Protein AF-A0A072PMB2-F1 (afdb_monomer_lite)

Structure (mmCIF, N/CA/C/O backbone):
data_AF-A0A072PMB2-F1
#
_entry.id   AF-A0A072PMB2-F1
#
loop_
_atom_site.group_PDB
_atom_site.id
_atom_site.type_symbol
_atom_site.label_atom_id
_atom_site.label_alt_id
_atom_site.label_comp_id
_atom_site.label_asym_id
_atom_site.label_entity_id
_atom_site.label_seq_id
_atom_site.pdbx_PDB_ins_code
_atom_site.Cartn_x
_atom_site.Cartn_y
_atom_site.Cartn_z
_atom_site.occupancy
_atom_site.B_iso_or_equiv
_atom_site.auth_seq_id
_atom_site.auth_comp_id
_atom_site.auth_asym_id
_atom_site.auth_atom_id
_atom_site.pdbx_PDB_model_num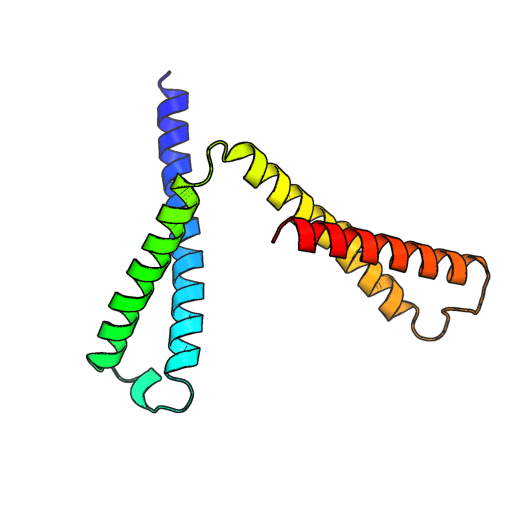
ATOM 1 N N . MET A 1 1 ? 8.882 26.994 -19.076 1.00 73.31 1 MET A N 1
ATOM 2 C CA . MET A 1 1 ? 8.880 25.584 -19.551 1.00 73.31 1 MET A CA 1
ATOM 3 C C . MET A 1 1 ? 10.019 24.742 -18.980 1.00 73.31 1 MET A C 1
ATOM 5 O O . MET A 1 1 ? 9.741 23.626 -18.562 1.00 73.31 1 MET A O 1
ATOM 9 N N . VAL A 1 2 ? 11.259 25.247 -18.924 1.00 86.44 2 VAL A N 1
ATOM 10 C CA . VAL A 1 2 ? 12.425 24.496 -18.406 1.00 86.44 2 VAL A CA 1
ATOM 11 C C . VAL A 1 2 ? 12.208 23.976 -16.980 1.00 86.44 2 VAL A C 1
ATOM 13 O O . VAL A 1 2 ? 12.345 22.781 -16.752 1.00 86.44 2 VAL A O 1
ATOM 16 N N . VAL A 1 3 ? 11.741 24.826 -16.057 1.00 88.94 3 VAL A N 1
ATOM 17 C CA . VAL A 1 3 ? 11.486 24.440 -14.653 1.00 88.94 3 VAL A CA 1
ATOM 18 C C . VAL A 1 3 ? 10.519 23.254 -14.533 1.00 88.94 3 VAL A C 1
ATOM 20 O O . VAL A 1 3 ? 10.779 22.335 -13.769 1.00 88.94 3 VAL A O 1
ATOM 23 N N . ARG A 1 4 ? 9.445 23.208 -15.337 1.00 87.88 4 ARG A N 1
ATOM 24 C CA . ARG A 1 4 ? 8.458 22.112 -15.294 1.00 87.88 4 ARG A CA 1
ATOM 25 C C . ARG A 1 4 ? 9.032 20.783 -15.792 1.00 87.88 4 ARG A C 1
ATOM 27 O O . ARG A 1 4 ? 8.695 19.741 -15.249 1.00 87.88 4 ARG A O 1
ATOM 34 N N . ARG A 1 5 ? 9.903 20.814 -16.806 1.00 87.12 5 ARG A N 1
ATOM 35 C CA . ARG A 1 5 ? 10.567 19.607 -17.333 1.00 87.12 5 ARG A CA 1
ATOM 36 C C . ARG A 1 5 ? 11.598 19.062 -16.351 1.00 87.12 5 ARG A C 1
ATOM 38 O O . ARG A 1 5 ? 11.642 17.859 -16.130 1.00 87.12 5 ARG A O 1
ATOM 45 N N . VAL A 1 6 ? 12.372 19.953 -15.733 1.00 90.50 6 VAL A N 1
ATOM 46 C CA . VAL A 1 6 ? 13.347 19.585 -14.698 1.00 90.50 6 VAL A CA 1
ATOM 47 C C . VAL A 1 6 ? 12.635 19.032 -13.461 1.00 90.50 6 VAL A C 1
ATOM 49 O O . VAL A 1 6 ? 13.010 17.973 -12.967 1.00 90.50 6 VAL A O 1
ATOM 52 N N . ALA A 1 7 ? 11.557 19.684 -13.016 1.00 89.38 7 ALA A N 1
ATOM 53 C CA . ALA A 1 7 ? 10.735 19.204 -11.907 1.00 89.38 7 ALA A CA 1
ATOM 54 C C . ALA A 1 7 ? 10.110 17.830 -12.199 1.00 89.38 7 ALA A C 1
ATOM 56 O O . ALA A 1 7 ? 10.125 16.962 -11.333 1.00 89.38 7 ALA A O 1
ATOM 57 N N . PHE A 1 8 ? 9.613 17.604 -13.421 1.00 87.88 8 PHE A N 1
ATOM 58 C CA . PHE A 1 8 ? 9.069 16.303 -13.818 1.00 87.88 8 PHE A CA 1
ATOM 59 C C . PHE A 1 8 ? 10.142 15.207 -13.839 1.00 87.88 8 PHE A C 1
ATOM 61 O O . PHE A 1 8 ? 9.895 14.116 -13.339 1.00 87.88 8 PHE A O 1
ATOM 68 N N . GLY A 1 9 ? 11.346 15.502 -14.341 1.00 88.69 9 GLY A N 1
ATOM 69 C CA . GLY A 1 9 ? 12.464 14.555 -14.316 1.00 88.69 9 GLY A CA 1
ATOM 70 C C . GLY A 1 9 ? 12.851 14.151 -12.891 1.00 88.69 9 GLY A C 1
ATOM 71 O O . GLY A 1 9 ? 12.961 12.962 -12.592 1.00 88.69 9 GLY A O 1
ATOM 72 N N . LEU A 1 10 ? 12.960 15.124 -11.981 1.00 90.94 10 LEU A N 1
ATOM 73 C CA . LEU A 1 10 ? 13.252 14.851 -10.573 1.00 90.94 10 LEU A CA 1
ATOM 74 C C . LEU A 1 10 ? 12.135 14.038 -9.901 1.00 90.94 10 LEU A C 1
ATOM 76 O O . LEU A 1 10 ? 12.422 13.074 -9.196 1.00 90.94 10 LEU A O 1
ATOM 80 N N . ALA A 1 11 ? 10.872 14.391 -10.156 1.00 88.56 11 ALA A N 1
ATOM 81 C CA . ALA A 1 11 ? 9.721 13.667 -9.623 1.00 88.56 11 ALA A CA 1
ATOM 82 C C . ALA A 1 11 ? 9.655 12.225 -10.148 1.00 88.56 11 ALA A C 1
ATOM 84 O O . ALA A 1 11 ? 9.426 11.300 -9.378 1.00 88.56 11 ALA A O 1
ATOM 85 N N . SER A 1 12 ? 9.911 11.998 -11.439 1.00 88.00 12 SER A N 1
ATOM 86 C CA . SER A 1 12 ? 9.938 10.640 -11.993 1.00 88.00 12 SER A CA 1
ATOM 87 C C . SER A 1 12 ? 11.026 9.771 -11.358 1.00 88.00 12 SER A C 1
ATOM 89 O O . SER A 1 12 ? 10.787 8.595 -11.098 1.00 88.00 12 SER A O 1
ATOM 91 N N . ALA A 1 13 ? 12.186 10.349 -11.028 1.00 92.31 13 ALA A N 1
ATOM 92 C CA . ALA A 1 13 ? 13.266 9.614 -10.379 1.00 92.31 13 ALA A CA 1
ATOM 93 C C . ALA A 1 13 ? 12.863 9.137 -8.975 1.00 92.31 13 ALA A C 1
ATOM 95 O O . ALA A 1 13 ? 13.064 7.970 -8.638 1.00 92.31 13 ALA A O 1
ATOM 96 N N . THR A 1 14 ? 12.251 10.007 -8.166 1.00 92.19 14 THR A N 1
ATOM 97 C CA . THR A 1 14 ? 11.803 9.630 -6.817 1.00 92.19 14 THR A CA 1
ATOM 98 C C . THR A 1 14 ? 10.646 8.632 -6.851 1.00 92.19 14 THR A C 1
ATOM 100 O O . THR A 1 14 ? 10.634 7.712 -6.035 1.00 92.19 14 THR A O 1
ATOM 103 N N . ILE A 1 15 ? 9.727 8.750 -7.817 1.00 90.19 15 ILE A N 1
ATOM 104 C CA . ILE A 1 15 ? 8.622 7.796 -8.018 1.00 90.19 15 ILE A CA 1
ATOM 105 C C . ILE A 1 15 ? 9.159 6.397 -8.339 1.00 90.19 15 ILE A C 1
ATOM 107 O O . ILE A 1 15 ? 8.731 5.426 -7.717 1.00 90.19 15 ILE A O 1
ATOM 111 N N . VAL A 1 16 ? 10.124 6.281 -9.257 1.00 91.62 16 VAL A N 1
ATOM 112 C CA . VAL A 1 16 ? 10.722 4.981 -9.610 1.00 91.62 16 VAL A CA 1
ATOM 113 C C . VAL A 1 16 ? 11.448 4.371 -8.412 1.00 91.62 16 VAL A C 1
ATOM 115 O O . VAL A 1 16 ? 11.245 3.196 -8.117 1.00 91.62 16 VAL A O 1
ATOM 118 N N . ILE A 1 17 ? 12.246 5.157 -7.682 1.00 93.19 17 ILE A N 1
ATOM 119 C CA . ILE A 1 17 ? 12.951 4.671 -6.485 1.00 93.19 17 ILE A CA 1
ATOM 120 C C . ILE A 1 17 ? 11.952 4.169 -5.433 1.00 93.19 17 ILE A C 1
ATOM 122 O O . ILE A 1 17 ? 12.129 3.077 -4.894 1.00 93.19 17 ILE A O 1
ATOM 126 N N . ALA A 1 18 ? 10.883 4.925 -5.167 1.00 90.88 18 ALA A N 1
ATOM 127 C CA . ALA A 1 18 ? 9.840 4.523 -4.226 1.00 90.88 18 ALA A CA 1
ATOM 128 C C . ALA A 1 18 ? 9.142 3.222 -4.662 1.00 90.88 18 ALA A C 1
ATOM 130 O O . ALA A 1 18 ? 8.954 2.323 -3.840 1.00 90.88 18 ALA A O 1
ATOM 131 N N . GLY A 1 19 ? 8.822 3.092 -5.953 1.00 90.81 19 GLY A N 1
ATOM 132 C CA . GLY A 1 19 ? 8.229 1.882 -6.522 1.00 90.81 19 GLY A CA 1
ATOM 133 C C . GLY A 1 19 ? 9.128 0.654 -6.368 1.00 90.81 19 GLY A C 1
ATOM 134 O O . GLY A 1 19 ? 8.665 -0.383 -5.902 1.00 90.81 19 GLY A O 1
ATOM 135 N N . VAL A 1 20 ? 10.425 0.779 -6.669 1.00 93.06 20 VAL A N 1
ATOM 136 C CA . VAL A 1 20 ? 11.396 -0.326 -6.555 1.00 93.06 20 VAL A CA 1
ATOM 137 C C . VAL A 1 20 ? 11.547 -0.810 -5.113 1.00 93.06 20 VAL A C 1
ATOM 139 O O . VAL A 1 20 ? 11.663 -2.009 -4.881 1.00 93.06 20 VAL A O 1
ATOM 142 N N . ILE A 1 21 ? 11.525 0.092 -4.129 1.00 93.69 21 ILE A N 1
ATOM 143 C CA . ILE A 1 21 ? 11.618 -0.300 -2.716 1.00 93.69 21 ILE A CA 1
ATOM 144 C C . ILE A 1 21 ? 10.394 -1.129 -2.306 1.00 93.69 21 ILE A C 1
ATOM 146 O O . ILE A 1 21 ? 10.548 -2.175 -1.675 1.00 93.69 21 ILE A O 1
ATOM 150 N N . LEU A 1 22 ? 9.189 -0.689 -2.677 1.00 91.00 22 LEU A N 1
ATOM 151 C CA . LEU A 1 22 ? 7.947 -1.405 -2.369 1.00 91.00 22 LEU A CA 1
ATOM 152 C C . LEU A 1 22 ? 7.880 -2.756 -3.087 1.00 91.00 22 LEU A C 1
ATOM 154 O O . LEU A 1 22 ? 7.521 -3.762 -2.472 1.00 91.00 22 LEU A O 1
ATOM 158 N N . ASP A 1 23 ? 8.289 -2.787 -4.355 1.00 92.12 23 ASP A N 1
ATOM 159 C CA . ASP A 1 23 ? 8.371 -4.012 -5.141 1.00 92.12 23 ASP A CA 1
ATOM 160 C C . ASP A 1 23 ? 9.356 -5.009 -4.514 1.00 92.12 23 ASP A C 1
ATOM 162 O O . ASP A 1 23 ? 9.034 -6.175 -4.290 1.00 92.12 23 ASP A O 1
ATOM 166 N N . HIS A 1 24 ? 10.520 -4.533 -4.072 1.00 92.38 24 HIS A N 1
ATOM 167 C CA . HIS A 1 24 ? 11.486 -5.390 -3.401 1.00 92.38 24 HIS A CA 1
ATOM 168 C C . HIS A 1 24 ? 10.926 -5.982 -2.095 1.00 92.38 24 HIS A C 1
ATOM 170 O O . HIS A 1 24 ? 11.144 -7.168 -1.813 1.00 92.38 24 HIS A O 1
ATOM 176 N N . VAL A 1 25 ? 10.199 -5.199 -1.291 1.00 93.25 25 VAL A N 1
ATOM 177 C CA . VAL A 1 25 ? 9.567 -5.703 -0.060 1.00 93.25 25 VAL A CA 1
ATOM 178 C C . VAL A 1 25 ? 8.530 -6.781 -0.389 1.00 93.25 25 VAL A C 1
ATOM 180 O O . VAL A 1 25 ? 8.557 -7.850 0.224 1.00 93.25 25 VAL A O 1
ATOM 183 N N . GLY A 1 26 ? 7.672 -6.551 -1.388 1.00 89.94 26 GLY A N 1
ATOM 184 C CA . GLY A 1 26 ? 6.673 -7.528 -1.826 1.00 89.94 26 GLY A CA 1
ATOM 185 C C . GLY A 1 26 ? 7.303 -8.817 -2.360 1.00 89.94 26 GLY A C 1
ATOM 186 O O . GLY A 1 26 ? 6.955 -9.906 -1.898 1.00 89.94 26 GLY A O 1
ATOM 187 N N . ALA A 1 27 ? 8.303 -8.705 -3.236 1.00 90.19 27 ALA A N 1
ATOM 188 C CA . ALA A 1 27 ? 9.047 -9.847 -3.760 1.00 90.19 27 ALA A CA 1
ATOM 189 C C . ALA A 1 27 ? 9.695 -10.655 -2.627 1.00 90.19 27 ALA A C 1
ATOM 191 O O . ALA A 1 27 ? 9.549 -11.875 -2.564 1.00 90.19 27 ALA A O 1
ATOM 192 N N . LYS A 1 28 ? 10.310 -9.979 -1.645 1.00 89.44 28 LYS A N 1
ATOM 193 C CA . LYS A 1 28 ? 10.907 -10.643 -0.479 1.00 89.44 28 LYS A CA 1
ATOM 194 C C . LYS A 1 28 ? 9.865 -11.367 0.374 1.00 89.44 28 LYS A C 1
ATOM 196 O O . LYS A 1 28 ? 10.149 -12.459 0.865 1.00 89.44 28 LYS A O 1
ATOM 201 N N . CYS A 1 29 ? 8.678 -10.793 0.561 1.00 90.56 29 CYS A N 1
ATOM 202 C CA . CYS A 1 29 ? 7.582 -11.453 1.270 1.00 90.56 29 CYS A CA 1
ATOM 203 C C . CYS A 1 29 ? 7.132 -12.737 0.556 1.00 90.56 29 CYS A C 1
ATOM 205 O O . CYS A 1 29 ? 6.899 -13.748 1.223 1.00 90.56 29 CYS A O 1
ATOM 207 N N . ILE A 1 30 ? 7.054 -12.716 -0.777 1.00 88.44 30 ILE A N 1
ATOM 208 C CA . ILE A 1 30 ? 6.699 -13.881 -1.598 1.00 88.44 30 ILE A CA 1
ATOM 209 C C . ILE A 1 30 ? 7.801 -14.945 -1.520 1.00 88.44 30 ILE A C 1
ATOM 211 O O . ILE A 1 30 ? 7.507 -16.097 -1.202 1.00 88.44 30 ILE A O 1
ATOM 215 N N . ASP A 1 31 ? 9.067 -14.565 -1.699 1.00 86.56 31 ASP A N 1
ATOM 216 C CA . ASP A 1 31 ? 10.221 -15.462 -1.565 1.00 86.56 31 ASP A CA 1
ATOM 217 C C . ASP A 1 31 ? 10.263 -16.140 -0.191 1.00 86.56 31 ASP A C 1
ATOM 219 O O . ASP A 1 31 ? 10.375 -17.362 -0.088 1.00 86.56 31 ASP A O 1
ATOM 223 N N . VAL A 1 32 ? 10.105 -15.368 0.890 1.00 86.94 32 VAL A N 1
ATOM 224 C CA . VAL A 1 32 ? 10.075 -15.915 2.256 1.00 86.94 32 VAL A CA 1
ATOM 225 C C . VAL A 1 32 ? 8.907 -16.876 2.434 1.00 86.94 32 VAL A C 1
ATOM 227 O O . VAL A 1 32 ? 9.039 -17.844 3.178 1.00 86.94 32 VAL A O 1
ATOM 230 N N . ARG A 1 33 ? 7.767 -16.642 1.775 1.00 85.06 33 ARG A N 1
ATOM 231 C CA . ARG A 1 33 ? 6.610 -17.536 1.857 1.00 85.06 33 ARG A CA 1
ATOM 232 C C . ARG A 1 33 ? 6.841 -18.845 1.105 1.00 85.06 33 ARG A C 1
ATOM 234 O O . ARG A 1 33 ? 6.466 -19.886 1.635 1.00 85.06 33 ARG A O 1
ATOM 241 N N . ILE A 1 34 ? 7.466 -18.793 -0.070 1.00 82.25 34 ILE A N 1
ATOM 242 C CA . ILE A 1 34 ? 7.769 -19.963 -0.907 1.00 82.25 34 ILE A CA 1
ATOM 243 C C . ILE A 1 34 ? 8.864 -20.825 -0.270 1.00 82.25 34 ILE A C 1
ATOM 245 O O . ILE A 1 34 ? 8.733 -22.043 -0.203 1.00 82.25 34 ILE A O 1
ATOM 249 N N . PHE A 1 35 ? 9.930 -20.208 0.243 1.00 79.31 35 PHE A N 1
ATOM 250 C CA . PHE A 1 35 ? 11.090 -20.926 0.779 1.00 79.31 35 PHE A CA 1
ATOM 251 C C . PHE A 1 35 ? 11.022 -21.193 2.290 1.00 79.31 35 PHE A C 1
ATOM 253 O O . PHE A 1 35 ? 11.977 -21.726 2.870 1.00 79.31 35 PHE A O 1
ATOM 260 N N . ARG A 1 36 ? 9.899 -20.877 2.950 1.00 75.19 36 ARG A N 1
ATOM 261 C CA . ARG A 1 36 ? 9.727 -21.097 4.392 1.00 75.19 36 ARG A CA 1
ATOM 262 C C . ARG A 1 36 ? 9.847 -22.586 4.727 1.00 75.19 36 ARG A C 1
ATOM 264 O O . ARG A 1 36 ? 9.019 -23.384 4.311 1.00 75.19 36 ARG A O 1
ATOM 271 N N . GLY A 1 37 ? 10.865 -22.947 5.510 1.00 69.50 37 GLY A N 1
ATOM 272 C CA . GLY A 1 37 ? 11.126 -24.336 5.915 1.00 69.50 37 GLY A CA 1
ATOM 273 C C . GLY A 1 37 ? 12.148 -25.083 5.052 1.00 69.50 37 GLY A C 1
ATOM 274 O O . GLY A 1 37 ? 12.440 -26.240 5.338 1.00 69.50 37 GLY A O 1
ATOM 275 N N . THR A 1 38 ? 12.744 -24.433 4.046 1.00 73.25 38 THR A N 1
ATOM 276 C CA . THR A 1 38 ? 13.780 -25.038 3.192 1.00 73.25 38 THR A CA 1
ATOM 277 C C . THR A 1 38 ? 15.158 -24.435 3.494 1.00 73.25 38 THR A C 1
ATOM 279 O O . THR A 1 38 ? 15.287 -23.221 3.631 1.00 73.25 38 THR A O 1
ATOM 282 N N . SER A 1 39 ? 16.223 -25.250 3.532 1.00 67.12 39 SER A N 1
ATOM 283 C CA . SER A 1 39 ? 17.618 -24.783 3.739 1.00 67.12 39 SER A CA 1
ATOM 284 C C . SER A 1 39 ? 18.136 -23.865 2.608 1.00 67.12 39 SER A C 1
ATOM 286 O O . SER A 1 39 ? 19.089 -23.110 2.783 1.00 67.12 39 SER A O 1
ATOM 288 N N . ARG A 1 40 ? 17.431 -23.845 1.469 1.00 61.22 40 ARG A N 1
ATOM 289 C CA . ARG A 1 40 ? 17.730 -23.056 0.260 1.00 61.22 40 ARG A CA 1
ATOM 290 C C . ARG A 1 40 ? 17.619 -21.534 0.441 1.00 61.22 40 ARG A C 1
ATOM 292 O O . ARG A 1 40 ? 18.057 -20.800 -0.436 1.00 61.22 40 ARG A O 1
ATOM 299 N N . MET A 1 41 ? 17.047 -21.050 1.549 1.00 60.66 41 MET A N 1
ATOM 300 C CA . MET A 1 41 ? 16.774 -19.619 1.757 1.00 60.66 41 MET A CA 1
ATOM 301 C C . MET A 1 41 ? 18.039 -18.757 1.917 1.00 60.66 41 MET A C 1
ATOM 303 O O . MET A 1 41 ? 17.979 -17.549 1.699 1.00 60.66 41 MET A O 1
ATOM 307 N N . ASN A 1 42 ? 19.177 -19.362 2.272 1.00 62.78 42 ASN A N 1
ATOM 308 C CA . ASN A 1 42 ? 20.460 -18.663 2.423 1.00 62.78 42 ASN A CA 1
ATOM 309 C C . ASN A 1 42 ? 21.573 -19.242 1.531 1.00 62.78 42 ASN A C 1
ATOM 311 O O . ASN A 1 42 ? 22.729 -18.834 1.615 1.00 62.78 42 ASN A O 1
ATOM 315 N N . GLU A 1 43 ? 21.234 -20.211 0.681 1.00 70.00 43 GLU A N 1
ATOM 316 C CA . GLU A 1 43 ? 22.178 -20.837 -0.235 1.00 70.00 43 GLU A CA 1
ATOM 317 C C . GLU A 1 43 ? 22.108 -20.138 -1.596 1.00 70.00 43 GLU A C 1
ATOM 319 O O . GLU A 1 43 ? 21.020 -19.908 -2.133 1.00 70.00 43 GLU A O 1
ATOM 324 N N . ARG A 1 44 ? 23.270 -19.821 -2.185 1.00 66.62 44 ARG A N 1
ATOM 325 C CA . ARG A 1 44 ? 23.374 -19.251 -3.540 1.00 66.62 44 ARG A CA 1
ATOM 326 C C . ARG A 1 44 ? 23.095 -20.316 -4.602 1.00 66.62 44 ARG A C 1
ATOM 328 O O . ARG A 1 44 ? 23.957 -20.674 -5.396 1.00 66.62 44 ARG A O 1
ATOM 335 N N . SER A 1 45 ? 21.882 -20.849 -4.587 1.00 75.62 45 SER A N 1
ATOM 336 C CA . SER A 1 45 ? 21.404 -21.795 -5.585 1.00 75.62 45 SER A CA 1
ATOM 337 C C . SER A 1 45 ? 20.803 -21.051 -6.777 1.00 75.62 45 SER A C 1
ATOM 339 O O . SER A 1 45 ? 20.160 -20.013 -6.612 1.00 75.62 45 SER A O 1
ATOM 341 N N . LEU A 1 46 ? 20.967 -21.604 -7.983 1.00 73.19 46 LEU A N 1
ATOM 342 C CA . LEU A 1 46 ? 20.330 -21.082 -9.202 1.00 73.19 46 LEU A CA 1
ATOM 343 C C . LEU A 1 46 ? 18.801 -20.996 -9.068 1.00 73.19 46 LEU A C 1
ATOM 345 O O . LEU A 1 46 ? 18.182 -20.145 -9.691 1.00 73.19 46 LEU A O 1
ATOM 349 N N . VAL A 1 47 ? 18.207 -21.832 -8.210 1.00 77.25 47 VAL A N 1
ATOM 350 C CA . VAL A 1 47 ? 16.774 -21.808 -7.888 1.00 77.25 47 VAL A CA 1
ATOM 351 C C . VAL A 1 47 ? 16.392 -20.531 -7.133 1.00 77.25 47 VAL A C 1
ATOM 353 O O . VAL A 1 47 ? 15.389 -19.918 -7.467 1.00 77.25 47 VAL A O 1
ATOM 356 N N . SER A 1 48 ? 17.203 -20.089 -6.167 1.00 76.25 48 SER A N 1
ATOM 357 C CA . SER A 1 48 ? 16.953 -18.852 -5.407 1.00 76.25 48 SER A CA 1
ATOM 358 C C . SER A 1 48 ? 17.036 -17.609 -6.305 1.00 76.25 48 SER A C 1
ATOM 360 O O . SER A 1 48 ? 16.134 -16.776 -6.312 1.00 76.25 48 SER A O 1
ATOM 362 N N . TYR A 1 49 ? 18.065 -17.534 -7.158 1.00 80.69 49 TYR A N 1
ATOM 363 C CA . TYR A 1 49 ? 18.181 -16.455 -8.146 1.00 80.69 49 TYR A CA 1
ATOM 364 C C . TYR A 1 49 ? 17.078 -16.508 -9.211 1.00 80.69 49 TYR A C 1
ATOM 366 O O . TYR A 1 49 ? 16.527 -15.470 -9.564 1.00 80.69 49 TYR A O 1
ATOM 374 N N . GLY A 1 50 ? 16.738 -17.701 -9.706 1.00 83.94 50 GLY A N 1
ATOM 375 C CA . GLY A 1 50 ? 15.689 -17.892 -10.707 1.00 83.94 50 GLY A CA 1
ATOM 376 C C . GLY A 1 50 ? 14.313 -17.472 -10.198 1.00 83.94 50 GLY A C 1
ATOM 377 O O . GLY A 1 50 ? 13.599 -16.763 -10.900 1.00 83.94 50 GLY A O 1
ATOM 378 N N . THR A 1 51 ? 13.965 -17.835 -8.962 1.00 84.88 51 THR A N 1
ATOM 379 C CA . THR A 1 51 ? 12.707 -17.413 -8.336 1.00 84.88 51 THR A CA 1
ATOM 380 C C . THR A 1 51 ? 12.652 -15.897 -8.161 1.00 84.88 51 THR A C 1
ATOM 382 O O . THR A 1 51 ? 11.646 -15.286 -8.511 1.00 84.88 51 THR A O 1
ATOM 385 N N . TRP A 1 52 ? 13.749 -15.266 -7.734 1.00 84.31 52 TRP A N 1
ATOM 386 C CA . TRP A 1 52 ? 13.798 -13.811 -7.571 1.00 84.31 52 TRP A CA 1
ATOM 387 C C . TRP A 1 52 ? 13.657 -13.053 -8.904 1.00 84.31 52 TRP A C 1
ATOM 389 O O . TRP A 1 52 ? 12.869 -12.108 -9.017 1.00 84.31 52 TRP A O 1
ATOM 399 N N . VAL A 1 53 ? 14.367 -13.508 -9.943 1.00 88.69 53 VAL A N 1
ATOM 400 C CA . VAL A 1 53 ? 14.283 -12.963 -11.311 1.00 88.69 53 VAL A CA 1
ATOM 401 C C . VAL A 1 53 ? 12.920 -13.229 -11.952 1.00 88.69 53 VAL A C 1
ATOM 403 O O . VAL A 1 53 ? 12.546 -12.503 -12.862 1.00 88.69 53 VAL A O 1
ATOM 406 N N . LEU A 1 54 ? 12.156 -14.220 -11.487 1.00 89.69 54 LEU A N 1
ATOM 407 C CA . LEU A 1 54 ? 10.802 -14.493 -11.970 1.00 89.69 54 LEU A CA 1
ATOM 408 C C . LEU A 1 54 ? 9.743 -13.639 -11.255 1.00 89.69 54 LEU A C 1
ATOM 410 O O . LEU A 1 54 ? 8.869 -13.079 -11.910 1.00 89.69 54 LEU A O 1
ATOM 414 N N . ILE A 1 55 ? 9.816 -13.513 -9.927 1.00 90.31 55 ILE A N 1
ATOM 415 C CA . ILE A 1 55 ? 8.815 -12.788 -9.124 1.00 90.31 55 ILE A CA 1
ATOM 416 C C . ILE A 1 55 ? 8.824 -11.291 -9.448 1.00 90.31 55 ILE A C 1
ATOM 418 O O . ILE A 1 55 ? 7.764 -10.696 -9.639 1.00 90.31 55 ILE A O 1
ATOM 422 N N . THR A 1 56 ? 10.015 -10.699 -9.552 1.00 91.62 56 THR A N 1
ATOM 423 C CA . THR A 1 56 ? 10.201 -9.257 -9.773 1.00 91.62 56 THR A CA 1
ATOM 424 C C . THR A 1 56 ? 9.506 -8.744 -11.052 1.00 91.62 56 THR A C 1
ATOM 426 O O . THR A 1 56 ? 8.662 -7.854 -10.955 1.00 91.62 56 THR A O 1
ATOM 429 N N . PRO A 1 57 ? 9.755 -9.293 -12.261 1.00 93.19 57 PRO A N 1
ATOM 430 C CA . PRO A 1 57 ? 9.096 -8.826 -13.481 1.00 93.19 57 PRO A CA 1
ATOM 431 C C . PRO A 1 57 ? 7.600 -9.143 -13.516 1.00 93.19 57 PRO A C 1
ATOM 433 O O . PRO A 1 57 ? 6.847 -8.377 -14.114 1.00 93.19 57 PRO A O 1
ATOM 436 N N . ILE A 1 58 ? 7.140 -10.229 -12.881 1.00 93.75 58 ILE A N 1
ATOM 437 C CA . ILE A 1 58 ? 5.702 -10.522 -12.777 1.00 93.75 58 ILE A CA 1
ATOM 438 C C . ILE A 1 58 ? 5.007 -9.415 -11.985 1.00 93.75 58 ILE A C 1
ATOM 440 O O . ILE A 1 58 ? 3.984 -8.891 -12.428 1.00 93.75 58 ILE A O 1
ATOM 444 N N . MET A 1 59 ? 5.577 -9.019 -10.848 1.00 91.38 59 MET A N 1
ATOM 445 C CA . MET A 1 59 ? 4.990 -7.987 -10.001 1.00 91.38 59 MET A CA 1
ATOM 446 C C . MET A 1 59 ? 5.024 -6.608 -10.675 1.00 91.38 59 MET A C 1
ATOM 448 O O . MET A 1 59 ? 4.013 -5.903 -10.681 1.00 91.38 59 MET A O 1
ATOM 452 N N . TRP A 1 60 ? 6.114 -6.291 -11.378 1.00 92.19 60 TRP A N 1
ATOM 453 C CA . TRP A 1 60 ? 6.203 -5.108 -12.240 1.00 92.19 60 TRP A CA 1
ATOM 454 C C . TRP A 1 60 ? 5.189 -5.108 -13.386 1.00 92.19 60 TRP A C 1
ATOM 456 O O . TRP A 1 60 ? 4.609 -4.070 -13.698 1.00 92.19 60 TRP A O 1
ATOM 466 N N . THR A 1 61 ? 4.937 -6.265 -14.002 1.00 94.00 61 THR A N 1
ATOM 467 C CA . THR A 1 61 ? 3.943 -6.391 -15.078 1.00 94.00 61 THR A CA 1
ATOM 468 C C . THR A 1 61 ? 2.539 -6.106 -14.552 1.00 94.00 61 THR A C 1
ATOM 470 O O . THR A 1 61 ? 1.791 -5.360 -15.176 1.00 94.00 61 THR A O 1
ATOM 473 N N . ILE A 1 62 ? 2.192 -6.635 -13.374 1.00 91.62 62 ILE A N 1
ATOM 474 C CA . ILE A 1 62 ? 0.908 -6.350 -12.716 1.00 91.62 62 ILE A CA 1
ATOM 475 C C . ILE A 1 62 ? 0.786 -4.852 -12.404 1.00 91.62 62 ILE A C 1
ATOM 477 O O . ILE A 1 62 ? -0.254 -4.253 -12.673 1.00 91.62 62 ILE A O 1
ATOM 481 N N . ALA A 1 63 ? 1.847 -4.229 -11.885 1.00 89.31 63 ALA A N 1
ATOM 482 C CA . ALA A 1 63 ? 1.863 -2.794 -11.609 1.00 89.31 63 ALA 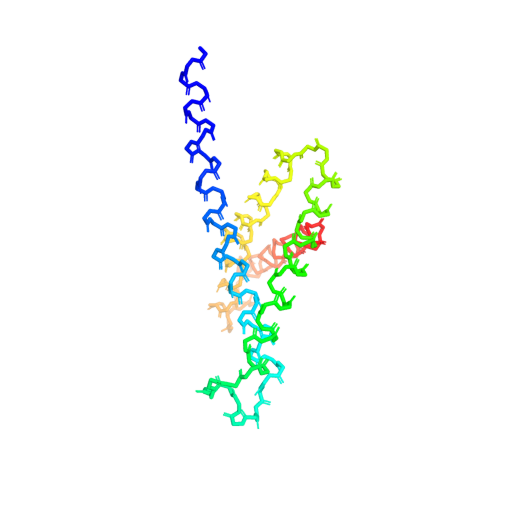A CA 1
ATOM 483 C C . ALA A 1 63 ? 1.670 -1.953 -12.882 1.00 89.31 63 ALA A C 1
ATOM 485 O O . ALA A 1 63 ? 0.912 -0.984 -12.865 1.00 89.31 63 ALA A O 1
ATOM 486 N N . TRP A 1 64 ? 2.304 -2.342 -13.992 1.00 90.31 64 TRP A N 1
ATOM 487 C CA . TRP A 1 64 ? 2.139 -1.668 -15.279 1.00 90.31 64 TRP A CA 1
ATOM 488 C C . TRP A 1 64 ? 0.710 -1.794 -15.818 1.00 90.31 64 TRP A C 1
ATOM 490 O O . TRP A 1 64 ? 0.128 -0.788 -16.213 1.00 90.31 64 TRP A O 1
ATOM 500 N N . ILE A 1 65 ? 0.102 -2.984 -15.751 1.00 92.81 65 ILE A N 1
ATOM 501 C CA . ILE A 1 65 ? -1.301 -3.189 -16.153 1.00 92.81 65 ILE A CA 1
ATOM 502 C C . ILE A 1 65 ? -2.234 -2.276 -15.347 1.00 92.81 65 ILE A C 1
ATOM 504 O O . ILE A 1 65 ? -3.102 -1.619 -15.918 1.00 92.81 65 ILE A O 1
ATOM 508 N N . THR A 1 66 ? -2.035 -2.194 -14.030 1.00 86.12 66 THR A N 1
ATOM 509 C CA . THR A 1 66 ? -2.817 -1.300 -13.167 1.00 86.12 66 THR A CA 1
ATOM 510 C C . THR A 1 66 ? -2.608 0.167 -13.544 1.00 86.12 66 THR A C 1
ATOM 512 O O . THR A 1 66 ? -3.574 0.923 -13.572 1.00 86.12 66 THR A O 1
ATOM 515 N N . ALA A 1 67 ? -1.382 0.574 -13.884 1.00 85.69 67 ALA A N 1
ATOM 516 C CA . ALA A 1 67 ? -1.084 1.943 -14.302 1.00 85.69 67 ALA A CA 1
ATOM 517 C C . ALA A 1 67 ? -1.791 2.335 -15.614 1.00 85.69 67 ALA A C 1
ATOM 519 O O . ALA A 1 67 ? -2.310 3.443 -15.704 1.00 85.69 67 ALA A O 1
ATOM 520 N N . GLU A 1 68 ? -1.863 1.431 -16.596 1.00 88.12 68 GLU A N 1
ATOM 521 C CA . GLU A 1 68 ? -2.586 1.659 -17.862 1.00 88.12 68 GLU A CA 1
ATOM 522 C C . GLU A 1 68 ? -4.113 1.666 -17.676 1.00 88.12 68 GLU A C 1
ATOM 524 O O . GLU A 1 68 ? -4.838 2.309 -18.434 1.00 88.12 68 GLU A O 1
ATOM 529 N N . ALA A 1 69 ? -4.623 0.971 -16.655 1.00 88.38 69 ALA A N 1
ATOM 530 C CA . ALA A 1 69 ? -6.053 0.910 -16.367 1.00 88.38 69 ALA A CA 1
ATOM 531 C C . ALA A 1 69 ? -6.617 2.209 -15.758 1.00 88.38 69 ALA A C 1
ATOM 533 O O . ALA A 1 69 ? -7.833 2.404 -15.772 1.00 88.38 69 ALA A O 1
ATOM 534 N N . ILE A 1 70 ? -5.770 3.093 -15.211 1.00 83.62 70 ILE A N 1
ATOM 535 C CA . ILE A 1 70 ? -6.197 4.291 -14.474 1.00 83.62 70 ILE A CA 1
ATOM 536 C C . ILE A 1 70 ? -6.092 5.536 -15.375 1.00 83.62 70 ILE A C 1
ATOM 538 O O . ILE A 1 70 ? -4.998 6.065 -15.573 1.00 83.62 70 ILE A O 1
ATOM 542 N N . PRO A 1 71 ? -7.215 6.090 -15.871 1.00 77.12 71 PRO A N 1
ATOM 543 C CA . PRO A 1 71 ? -7.197 7.258 -16.756 1.00 77.12 71 PRO A CA 1
ATOM 544 C C . PRO A 1 71 ? -6.851 8.578 -16.039 1.00 77.12 71 PRO A C 1
ATOM 546 O O . PRO A 1 71 ? 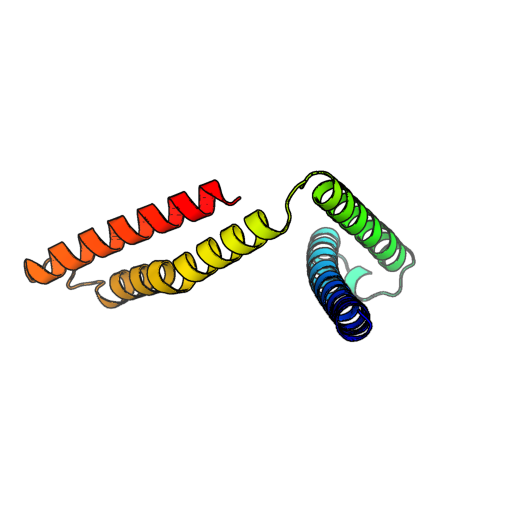-6.404 9.524 -16.686 1.00 77.12 71 PRO A O 1
ATOM 549 N N . ALA A 1 72 ? -7.039 8.662 -14.714 1.00 80.31 72 ALA A N 1
ATOM 550 C CA . ALA A 1 72 ? -6.754 9.853 -13.907 1.00 80.31 72 ALA A CA 1
ATOM 551 C C . ALA A 1 72 ? -6.053 9.492 -12.582 1.00 80.31 72 ALA A C 1
ATOM 553 O O . ALA A 1 72 ? -6.683 9.205 -11.567 1.00 80.31 72 ALA A O 1
ATOM 554 N N . PHE A 1 73 ? -4.716 9.534 -12.573 1.00 79.06 73 PHE A N 1
ATOM 555 C 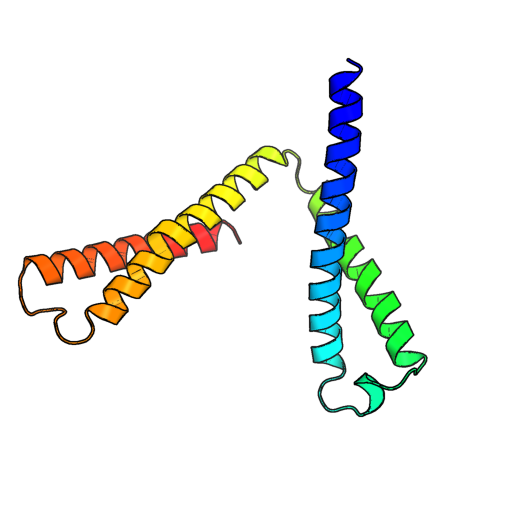CA . PHE A 1 73 ? -3.907 9.173 -11.397 1.00 79.06 73 PHE A CA 1
ATOM 556 C C . PHE A 1 73 ? -4.097 10.117 -10.197 1.00 79.06 73 PHE A C 1
ATOM 558 O O . PHE A 1 73 ? -3.936 9.707 -9.049 1.00 79.06 73 PHE A O 1
ATOM 565 N N . ASN A 1 74 ? -4.435 11.389 -10.444 1.00 84.44 74 ASN A N 1
ATOM 566 C CA . ASN A 1 74 ? -4.569 12.384 -9.377 1.00 84.44 74 ASN A CA 1
ATOM 567 C C . ASN A 1 74 ? -5.726 12.058 -8.421 1.00 84.44 74 ASN A C 1
ATOM 569 O O . ASN A 1 74 ? -5.538 12.125 -7.209 1.00 84.44 74 ASN A O 1
ATOM 573 N N . ASP A 1 75 ? -6.869 11.629 -8.957 1.00 86.12 75 ASP A N 1
ATOM 574 C CA . ASP A 1 75 ? -8.041 11.278 -8.150 1.00 86.12 75 ASP A CA 1
ATOM 575 C C . ASP A 1 75 ? -7.753 10.072 -7.250 1.00 86.12 75 ASP A C 1
ATOM 577 O O . ASP A 1 75 ? -8.095 10.076 -6.067 1.00 86.12 75 ASP A O 1
ATOM 581 N N . LEU A 1 76 ? -7.029 9.078 -7.776 1.00 84.12 76 LEU A N 1
ATOM 582 C CA . LEU A 1 76 ? -6.594 7.916 -7.004 1.00 84.12 76 LEU A CA 1
ATOM 583 C C . LEU A 1 76 ? -5.637 8.307 -5.870 1.00 84.12 76 LEU A C 1
ATOM 585 O O . LEU A 1 76 ? -5.789 7.831 -4.747 1.00 84.12 76 LEU A O 1
ATOM 589 N N . LEU A 1 77 ? -4.663 9.184 -6.139 1.00 84.06 77 LEU A N 1
ATOM 590 C CA . LEU A 1 77 ? -3.730 9.660 -5.115 1.00 84.06 77 LEU A CA 1
ATOM 591 C C . LEU A 1 77 ? -4.450 10.399 -3.986 1.00 84.06 77 LEU A C 1
ATOM 593 O O . LEU A 1 77 ? -4.140 10.173 -2.816 1.00 84.06 77 LEU A O 1
ATOM 597 N N . VAL A 1 78 ? -5.397 11.277 -4.324 1.00 86.81 78 VAL A N 1
ATOM 598 C CA . VAL A 1 78 ? -6.177 12.027 -3.332 1.00 86.81 78 VAL A CA 1
ATOM 599 C C . VAL A 1 78 ? -7.050 11.077 -2.515 1.00 86.81 78 VAL A C 1
ATOM 601 O O . VAL A 1 78 ? -7.095 11.207 -1.291 1.00 86.81 78 VAL A O 1
ATOM 604 N N . LEU A 1 79 ? -7.677 10.085 -3.154 1.00 86.44 79 LEU A N 1
ATOM 605 C CA . LEU A 1 79 ? -8.477 9.069 -2.472 1.00 86.44 79 LEU A CA 1
ATOM 606 C C . LEU A 1 79 ? -7.631 8.234 -1.501 1.00 86.44 79 LEU A C 1
ATOM 608 O O . LEU A 1 79 ? -7.994 8.106 -0.332 1.00 86.44 79 LEU A O 1
ATOM 612 N N . LEU A 1 80 ? -6.481 7.718 -1.949 1.00 86.94 80 LEU A N 1
ATOM 613 C CA . LEU A 1 80 ? -5.560 6.940 -1.113 1.00 86.94 80 LEU A CA 1
ATOM 614 C C . LEU A 1 80 ? -5.025 7.769 0.059 1.00 86.94 80 LEU A C 1
ATOM 616 O O . LEU A 1 80 ? -5.010 7.293 1.195 1.00 86.94 80 LEU A O 1
ATOM 620 N N . ALA A 1 81 ? -4.621 9.017 -0.189 1.00 88.88 81 ALA A N 1
ATOM 621 C CA . ALA A 1 81 ? -4.141 9.917 0.854 1.00 88.88 81 ALA A CA 1
ATOM 622 C C . ALA A 1 81 ? -5.234 10.226 1.889 1.00 88.88 81 ALA A C 1
ATOM 624 O O . ALA A 1 81 ? -4.966 10.189 3.090 1.00 88.88 81 ALA A O 1
ATOM 625 N N . ALA A 1 82 ? -6.469 10.485 1.447 1.00 88.50 82 ALA A N 1
ATOM 626 C CA . ALA A 1 82 ? -7.604 10.738 2.330 1.00 88.50 82 ALA A CA 1
ATOM 627 C C . ALA A 1 82 ? -7.985 9.497 3.151 1.00 88.50 82 ALA A C 1
ATOM 629 O O . ALA A 1 82 ? -8.206 9.613 4.357 1.00 88.50 82 ALA A O 1
ATOM 630 N N . ALA A 1 83 ? -8.007 8.313 2.534 1.00 87.25 83 ALA A N 1
ATOM 631 C CA . ALA A 1 83 ? -8.283 7.052 3.217 1.00 87.25 83 ALA A CA 1
ATOM 632 C C . ALA A 1 83 ? -7.210 6.734 4.271 1.00 87.25 83 ALA A C 1
ATOM 634 O O . ALA A 1 83 ? -7.536 6.430 5.420 1.00 87.25 83 ALA A O 1
ATOM 635 N N . PHE A 1 84 ? -5.930 6.885 3.919 1.00 86.31 84 PHE A N 1
ATOM 636 C CA . PHE A 1 84 ? -4.814 6.675 4.840 1.00 86.31 84 PHE A CA 1
ATOM 637 C C . PHE A 1 84 ? -4.836 7.670 6.006 1.00 86.31 84 PHE A C 1
ATOM 639 O O . PHE A 1 84 ? -4.707 7.273 7.164 1.00 86.31 84 PHE A O 1
ATOM 646 N N . CYS A 1 85 ? -5.047 8.956 5.714 1.00 87.62 85 CYS A N 1
ATOM 647 C CA . CYS A 1 85 ? -5.143 10.001 6.729 1.00 87.62 85 CYS A CA 1
ATOM 648 C C . CYS A 1 85 ? -6.334 9.754 7.669 1.00 87.62 85 CYS A C 1
ATOM 650 O O . CYS A 1 85 ? -6.171 9.776 8.884 1.00 87.62 85 CYS A O 1
ATOM 652 N N . SER A 1 86 ? -7.506 9.411 7.124 1.00 87.94 86 SER A N 1
ATOM 653 C CA . SER A 1 86 ? -8.694 9.059 7.911 1.00 87.94 86 SER A CA 1
ATOM 654 C C . SER A 1 86 ? -8.426 7.882 8.854 1.00 87.94 86 SER A C 1
ATOM 656 O O . SER A 1 86 ? -8.749 7.958 10.039 1.00 87.94 86 SER A O 1
ATOM 658 N N . TRP A 1 87 ? -7.775 6.822 8.368 1.00 84.25 87 TRP A N 1
ATOM 659 C CA . TRP A 1 87 ? -7.444 5.657 9.187 1.00 84.25 87 TRP A CA 1
ATOM 660 C C . TRP A 1 87 ? -6.463 5.986 10.320 1.00 84.25 87 TRP A C 1
ATOM 662 O O . TRP A 1 87 ? -6.647 5.541 11.454 1.00 84.25 87 TRP A O 1
ATOM 672 N N . PHE A 1 88 ? -5.436 6.790 10.041 1.00 83.81 88 PHE A N 1
ATOM 673 C CA . PHE A 1 88 ? -4.463 7.197 11.056 1.00 83.81 88 PHE A CA 1
ATOM 674 C C . PHE A 1 88 ? -5.046 8.162 12.086 1.00 83.81 88 PHE A C 1
ATOM 676 O O . PHE A 1 88 ? -4.768 8.014 13.273 1.00 83.81 88 PHE A O 1
ATOM 683 N N . THR A 1 89 ? -5.844 9.138 11.655 1.00 85.88 89 THR A N 1
ATOM 684 C CA . THR A 1 89 ? -6.416 10.147 12.551 1.00 85.88 89 THR A CA 1
ATOM 685 C C . THR A 1 89 ? -7.567 9.583 13.372 1.00 85.88 89 THR A C 1
ATOM 687 O O . THR A 1 89 ? -7.561 9.744 14.583 1.00 85.88 89 THR A O 1
ATOM 690 N N . PHE A 1 90 ? -8.522 8.894 12.747 1.00 83.44 90 PHE A N 1
ATOM 691 C CA . PHE A 1 90 ? -9.757 8.464 13.410 1.00 83.44 90 PHE A CA 1
ATOM 692 C C . PHE A 1 90 ? -9.777 6.969 13.741 1.00 83.44 90 PHE A C 1
ATOM 694 O O . PHE A 1 90 ? -10.286 6.569 14.788 1.00 83.44 90 PHE A O 1
ATOM 701 N N . GLY A 1 91 ? -9.198 6.127 12.879 1.00 83.94 91 GLY A N 1
ATOM 702 C CA . GLY A 1 91 ? -9.143 4.680 13.101 1.00 83.94 91 GLY A CA 1
ATOM 703 C C . GLY A 1 91 ? -8.286 4.316 14.315 1.00 83.94 91 GLY A C 1
ATOM 704 O O . GLY A 1 91 ? -8.747 3.617 15.218 1.00 83.94 91 GLY A O 1
ATOM 705 N N . LEU A 1 92 ? -7.054 4.829 14.385 1.00 82.62 92 LEU A N 1
ATOM 706 C CA . LEU A 1 92 ? -6.174 4.587 15.535 1.00 82.62 92 LEU A CA 1
ATOM 707 C C . LEU A 1 92 ? -6.700 5.242 16.814 1.00 82.62 92 LEU A C 1
ATOM 709 O O . LEU A 1 92 ? -6.711 4.586 17.854 1.00 82.62 92 LEU A O 1
ATOM 713 N N . GLU A 1 93 ? -7.164 6.492 16.750 1.00 82.31 93 GLU A N 1
ATOM 714 C CA . GLU A 1 93 ? -7.744 7.188 17.906 1.00 82.31 93 GLU A CA 1
ATOM 715 C C . GLU A 1 93 ? -8.931 6.408 18.491 1.00 82.31 93 GLU A C 1
ATOM 717 O O . GLU A 1 93 ? -8.959 6.140 19.696 1.00 82.31 93 GLU A O 1
ATOM 722 N N . GLY A 1 94 ? -9.861 5.954 17.643 1.00 80.88 94 GLY A N 1
ATOM 723 C CA . GLY A 1 94 ? -11.010 5.158 18.067 1.00 80.88 94 GLY A CA 1
ATOM 724 C C . GLY A 1 94 ? -10.600 3.839 18.725 1.00 80.88 94 GLY A C 1
ATOM 725 O O . GLY A 1 94 ? -11.140 3.470 19.773 1.00 80.88 94 GLY A O 1
ATOM 726 N N . LEU A 1 95 ? -9.598 3.148 18.171 1.00 81.31 95 LEU A N 1
ATOM 727 C CA . LEU A 1 95 ? -9.054 1.909 18.742 1.00 81.31 95 LEU A CA 1
ATOM 728 C C . LEU A 1 95 ? -8.379 2.149 20.100 1.00 81.31 95 LEU A C 1
ATOM 730 O O . LEU A 1 95 ? -8.596 1.380 21.042 1.00 81.31 95 LEU A O 1
ATOM 734 N N . PHE A 1 96 ? -7.596 3.223 20.223 1.00 80.94 96 PHE A N 1
ATOM 735 C CA . PHE A 1 96 ? -6.943 3.606 21.473 1.00 80.94 96 PHE A CA 1
ATOM 736 C C . PHE A 1 96 ? -7.958 4.008 22.541 1.00 80.94 96 PHE A C 1
ATOM 738 O O . PHE A 1 96 ? -7.835 3.553 23.677 1.00 80.94 96 PHE A O 1
ATOM 745 N N . CYS A 1 97 ? -8.989 4.782 22.197 1.00 74.75 97 CYS A N 1
ATOM 746 C CA . CYS A 1 97 ? -10.052 5.160 23.128 1.00 74.75 97 CYS A CA 1
ATOM 747 C C . CYS A 1 97 ? -10.765 3.922 23.694 1.00 74.75 97 CYS A C 1
ATOM 749 O O . CYS A 1 97 ? -10.980 3.806 24.904 1.00 74.75 97 CYS A O 1
ATOM 751 N N . LEU A 1 98 ? -11.062 2.949 22.829 1.00 76.88 98 LEU A N 1
ATOM 752 C CA . LEU A 1 98 ? -11.751 1.718 23.205 1.00 76.88 98 LEU A CA 1
ATOM 753 C C . LEU A 1 98 ? -10.859 0.794 24.046 1.00 76.88 98 LEU A C 1
ATOM 755 O O . LEU A 1 98 ? -11.347 0.162 24.983 1.00 76.88 98 LEU A O 1
ATOM 759 N N . HIS A 1 99 ? -9.551 0.754 23.769 1.00 78.44 99 HIS A N 1
ATOM 760 C CA . HIS A 1 99 ? -8.580 0.010 24.572 1.00 78.44 99 HIS A CA 1
ATOM 761 C C . HIS A 1 99 ? -8.350 0.646 25.950 1.00 78.44 99 HIS A C 1
ATOM 763 O O . HIS A 1 99 ? -8.369 -0.061 26.956 1.00 78.44 99 HIS A O 1
ATOM 769 N N . LEU A 1 100 ? -8.178 1.970 26.016 1.00 75.94 100 LEU A N 1
ATOM 770 C CA . LEU A 1 100 ? -7.904 2.701 27.258 1.00 75.94 100 LEU A CA 1
ATOM 771 C C . LEU A 1 100 ? -9.110 2.706 28.209 1.00 75.94 100 LEU A C 1
ATOM 773 O O . LEU A 1 100 ? -8.948 2.751 29.426 1.00 75.94 100 LEU A O 1
ATOM 777 N N . ASN A 1 101 ? -10.327 2.652 27.662 1.00 70.12 101 ASN A N 1
ATOM 778 C CA . ASN A 1 101 ? -11.559 2.659 28.445 1.00 70.12 101 ASN A CA 1
ATOM 779 C C . ASN A 1 101 ? -12.051 1.242 28.816 1.00 70.12 101 ASN A C 1
ATOM 781 O O . ASN A 1 101 ? -13.104 1.133 29.452 1.00 70.12 101 ASN A O 1
ATOM 785 N N . LYS A 1 102 ? -11.309 0.164 28.486 1.00 63.31 102 LYS A N 1
ATOM 786 C CA . LYS A 1 102 ? -11.622 -1.225 28.892 1.00 63.31 102 LYS A CA 1
ATOM 787 C C . LYS A 1 102 ? -11.752 -1.318 30.420 1.00 63.31 102 LYS A C 1
ATOM 789 O O . LYS A 1 102 ? -10.762 -1.341 31.139 1.00 63.31 102 LYS A O 1
ATOM 794 N N . GLY A 1 103 ? -12.994 -1.353 30.911 1.00 64.88 103 GLY A N 1
ATOM 795 C CA . GLY A 1 103 ? -13.335 -1.431 32.340 1.00 64.88 103 GLY A CA 1
ATOM 796 C C . GLY A 1 103 ? -14.163 -0.259 32.891 1.00 64.88 103 GLY A C 1
ATOM 797 O O . GLY A 1 103 ? -14.751 -0.395 33.957 1.00 64.88 103 GLY A O 1
ATOM 798 N N . LYS A 1 104 ? -14.281 0.871 32.172 1.00 60.78 104 LYS A N 1
ATOM 799 C CA . LYS A 1 104 ? -15.127 2.031 32.558 1.00 60.78 104 LYS A CA 1
ATOM 800 C C . LYS A 1 104 ? -16.132 2.452 31.474 1.00 60.78 104 LYS A C 1
ATOM 802 O O . LYS A 1 104 ? -16.683 3.552 31.536 1.00 60.78 104 LYS A O 1
ATOM 807 N N . LEU A 1 105 ? -16.397 1.562 30.515 1.00 56.84 105 LEU A N 1
ATOM 808 C CA . LEU A 1 105 ? -17.247 1.790 29.333 1.00 56.84 105 LEU A CA 1
ATOM 809 C C . LEU A 1 105 ? -18.664 2.289 29.683 1.00 56.84 105 LEU A C 1
ATOM 811 O O . LEU A 1 105 ? -19.209 3.112 28.958 1.00 56.84 105 LEU A O 1
ATOM 815 N N . PHE A 1 106 ? -19.214 1.871 30.831 1.00 56.53 106 PHE A N 1
ATOM 816 C CA . PHE A 1 106 ? -20.583 2.192 31.268 1.00 56.53 106 PHE A CA 1
ATOM 817 C C . PHE A 1 106 ? -20.675 2.978 32.586 1.00 56.53 106 PHE A C 1
ATOM 819 O O . PHE A 1 106 ? -21.746 3.086 33.172 1.00 56.53 106 PHE A O 1
ATOM 826 N N . SER A 1 107 ? -19.574 3.556 33.079 1.00 57.84 107 SER A N 1
ATOM 827 C CA . SER A 1 107 ? -19.574 4.193 34.409 1.00 57.84 107 SER A CA 1
ATOM 828 C C . SER A 1 107 ? -20.246 5.578 34.450 1.00 57.84 107 SER A C 1
ATOM 830 O O . SER A 1 107 ? -20.524 6.092 35.530 1.00 57.84 107 SER A O 1
ATOM 832 N N . THR A 1 108 ? -20.462 6.229 33.303 1.00 61.53 108 THR A N 1
ATOM 833 C CA . THR A 1 108 ? -21.040 7.583 33.198 1.00 61.53 108 THR A CA 1
ATOM 834 C C . THR A 1 108 ? -21.686 7.749 31.818 1.00 61.53 108 THR A C 1
ATOM 836 O O . THR A 1 108 ? -21.092 7.320 30.827 1.00 61.53 108 THR A O 1
ATOM 839 N N . GLN A 1 109 ? -22.860 8.392 31.721 1.00 61.59 109 GLN A N 1
ATOM 840 C CA . GLN A 1 109 ? -23.580 8.607 30.448 1.00 61.59 109 GLN A CA 1
ATOM 841 C C . GLN A 1 109 ? -22.707 9.266 29.363 1.00 61.59 109 GLN A C 1
ATOM 843 O O . GLN A 1 109 ? -22.739 8.843 28.209 1.00 61.59 109 GLN A O 1
ATOM 848 N N . THR A 1 110 ? -21.840 10.211 29.732 1.00 63.66 110 THR A N 1
ATOM 849 C CA . THR A 1 110 ? -20.869 10.840 28.821 1.00 63.66 110 THR A CA 1
ATOM 850 C C . THR A 1 110 ? -19.820 9.860 28.293 1.00 63.66 110 THR A C 1
ATOM 852 O O . THR A 1 110 ? -19.438 9.952 27.132 1.00 63.66 110 THR A O 1
ATOM 855 N N . LYS A 1 111 ? -19.380 8.878 29.092 1.00 64.25 111 LYS A N 1
ATOM 856 C CA . LYS A 1 111 ? -18.412 7.853 28.653 1.00 64.25 111 LYS A CA 1
ATOM 857 C C . LYS A 1 111 ? -19.046 6.774 27.775 1.00 64.25 111 LYS A C 1
ATOM 859 O O . LYS A 1 111 ? -18.394 6.285 26.853 1.00 64.25 111 LYS A O 1
ATOM 864 N N . SER A 1 112 ? -20.318 6.453 28.017 1.00 64.56 112 SER A N 1
ATOM 865 C CA . SER A 1 112 ? -21.093 5.567 27.144 1.00 64.56 112 SER A CA 1
ATOM 866 C C . SER A 1 112 ? -21.351 6.222 25.782 1.00 64.56 112 SER A C 1
ATOM 868 O O . SER A 1 112 ? -21.136 5.582 24.756 1.00 64.56 112 SER A O 1
ATOM 870 N N . ALA A 1 113 ? -21.722 7.509 25.752 1.00 71.50 113 ALA A N 1
ATOM 871 C CA . ALA A 1 113 ? -21.896 8.264 24.508 1.00 71.50 113 ALA A CA 1
ATOM 872 C C . ALA A 1 113 ? -20.583 8.380 23.709 1.00 71.50 113 ALA A C 1
ATOM 874 O O . ALA A 1 113 ? -20.576 8.162 22.499 1.00 71.50 113 ALA A O 1
ATOM 875 N N . LEU A 1 114 ? -19.456 8.627 24.389 1.00 70.88 114 LEU A N 1
ATOM 876 C CA . LEU A 1 114 ? -18.132 8.701 23.759 1.00 70.88 114 LEU A CA 1
ATOM 877 C C . LEU A 1 114 ? -17.695 7.359 23.145 1.00 70.88 114 LEU A C 1
ATOM 879 O O . LEU A 1 114 ? -17.043 7.331 22.105 1.00 70.88 114 LEU A O 1
ATOM 883 N N . THR A 1 115 ? -18.067 6.240 23.772 1.00 72.81 115 THR A N 1
ATOM 884 C CA . THR A 1 115 ? -17.756 4.893 23.269 1.00 72.81 115 THR A CA 1
ATOM 885 C C . THR A 1 115 ? -18.579 4.570 22.019 1.00 72.81 115 THR A C 1
ATOM 887 O O . THR A 1 115 ? -18.036 4.049 21.049 1.00 72.81 115 THR A O 1
ATOM 890 N N . VAL A 1 116 ? -19.868 4.927 22.000 1.00 78.06 116 VAL A N 1
ATOM 891 C CA . VAL A 1 116 ? -20.738 4.740 20.824 1.00 78.06 116 VAL A CA 1
ATOM 892 C C . VAL A 1 116 ? -20.265 5.596 19.650 1.00 78.06 116 VAL A C 1
ATOM 894 O O . VAL A 1 116 ? -20.153 5.085 18.539 1.00 78.06 116 VAL A O 1
ATOM 897 N N . LEU A 1 117 ? -19.915 6.863 19.894 1.00 79.31 117 LEU A N 1
ATOM 898 C CA . LEU A 1 117 ? -19.373 7.751 18.865 1.00 79.31 117 LEU A CA 1
ATOM 899 C C . LEU A 1 117 ? -18.088 7.177 18.246 1.00 79.31 117 LEU A C 1
ATOM 901 O O . LEU A 1 117 ? -17.988 7.089 17.026 1.00 79.31 117 LEU A O 1
ATOM 905 N N . ASN A 1 118 ? -17.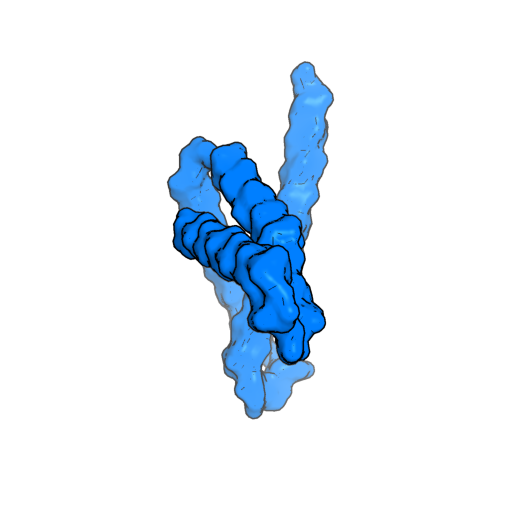141 6.717 19.071 1.00 82.50 118 ASN A N 1
ATOM 906 C CA . ASN A 1 118 ? -15.896 6.113 18.586 1.00 82.50 118 ASN A CA 1
ATOM 907 C C . ASN A 1 118 ? -16.125 4.821 17.787 1.00 82.50 118 ASN A C 1
ATOM 909 O O . ASN A 1 118 ? -15.430 4.585 16.803 1.00 82.50 118 ASN A O 1
ATOM 913 N N . ILE A 1 119 ? -17.113 3.999 18.159 1.00 80.56 119 ILE A N 1
ATOM 914 C CA . ILE A 1 119 ? -17.484 2.799 17.391 1.00 80.56 119 ILE A CA 1
ATOM 915 C C . ILE A 1 119 ? -18.090 3.174 16.033 1.00 80.56 119 ILE A C 1
ATOM 917 O O . ILE A 1 119 ? -17.762 2.545 15.030 1.00 80.56 119 ILE A O 1
ATOM 921 N N . ILE A 1 120 ? -18.943 4.202 15.978 1.00 83.88 120 ILE A N 1
ATOM 922 C CA . ILE A 1 120 ? -19.524 4.690 14.718 1.00 83.88 120 ILE A CA 1
ATOM 923 C C . ILE A 1 120 ? -18.422 5.232 13.803 1.00 83.88 120 ILE A C 1
ATOM 925 O O . ILE A 1 120 ? -18.376 4.876 12.629 1.00 83.88 120 ILE A O 1
ATOM 929 N N . VAL A 1 121 ? -17.505 6.039 14.342 1.00 84.00 121 VAL A N 1
ATOM 930 C CA . VAL A 1 121 ? -16.369 6.594 13.593 1.00 84.00 121 VAL A CA 1
ATOM 931 C C . VAL A 1 121 ? -15.449 5.480 13.080 1.00 84.00 121 VAL A C 1
ATOM 933 O O . VAL A 1 121 ? -15.094 5.483 11.904 1.00 84.00 121 VAL A O 1
ATOM 936 N N . LEU A 1 122 ? -15.147 4.471 13.905 1.00 84.44 122 LEU A N 1
ATOM 937 C CA . LEU A 1 122 ? -14.420 3.272 13.474 1.00 84.44 122 LEU A CA 1
ATOM 938 C C . LEU A 1 122 ? -15.146 2.517 12.355 1.00 84.44 122 LEU A C 1
ATOM 940 O O . LEU A 1 122 ? -14.506 2.067 11.407 1.00 84.44 122 LEU A O 1
ATOM 944 N N . GLY A 1 123 ? -16.471 2.389 12.450 1.00 82.88 123 GLY A N 1
ATOM 945 C CA . GLY A 1 123 ? -17.297 1.771 11.416 1.00 82.88 123 GLY A CA 1
ATOM 946 C C . GLY A 1 123 ? -17.225 2.527 10.090 1.00 82.88 123 GLY A C 1
ATOM 947 O O . GLY A 1 123 ? -17.013 1.912 9.049 1.00 82.88 123 GLY A O 1
ATOM 948 N N . ILE A 1 124 ? -17.321 3.858 10.126 1.00 84.62 124 ILE A N 1
ATOM 949 C CA . ILE A 1 124 ? -17.192 4.711 8.936 1.00 84.62 124 ILE A CA 1
ATOM 950 C C . ILE A 1 124 ? -15.789 4.574 8.327 1.00 84.62 124 ILE A C 1
ATOM 952 O O . ILE A 1 124 ? -15.682 4.375 7.121 1.00 84.62 124 ILE A O 1
ATOM 956 N N . CYS A 1 125 ? -14.726 4.593 9.138 1.00 83.69 125 CYS A N 1
ATOM 957 C CA . CYS A 1 125 ? -13.350 4.389 8.666 1.00 83.69 125 CYS A CA 1
ATOM 958 C C . CYS A 1 125 ? -13.112 2.999 8.057 1.00 83.69 125 CYS A C 1
ATOM 960 O O . CYS A 1 125 ? -12.343 2.862 7.110 1.00 83.69 125 CYS A O 1
ATOM 962 N N . LEU A 1 126 ? -13.761 1.957 8.580 1.00 83.06 126 LEU A N 1
ATOM 963 C CA . LEU A 1 126 ? -13.705 0.613 8.001 1.00 83.06 126 LEU A CA 1
ATOM 964 C C . LEU A 1 126 ? -14.414 0.545 6.646 1.00 83.06 126 LEU A C 1
ATOM 966 O O . LEU A 1 126 ? -13.905 -0.089 5.726 1.00 83.06 126 LEU A O 1
ATOM 970 N N . VAL A 1 127 ? -15.562 1.212 6.507 1.00 85.19 127 VAL A N 1
ATOM 971 C CA . VAL A 1 127 ? -16.305 1.271 5.240 1.00 85.19 127 VAL A CA 1
ATOM 972 C C . VAL A 1 127 ? -15.524 2.049 4.182 1.00 85.19 127 VAL A C 1
ATOM 974 O O . VAL A 1 127 ? -15.442 1.599 3.042 1.00 85.19 127 VAL A O 1
ATOM 977 N N . THR A 1 128 ? -14.912 3.180 4.540 1.00 81.94 128 THR A N 1
ATOM 978 C CA . THR A 1 128 ? -14.091 3.952 3.595 1.00 81.94 128 THR A CA 1
ATOM 979 C C . THR A 1 128 ? -12.836 3.193 3.171 1.00 81.94 128 THR A C 1
ATOM 981 O O . THR A 1 128 ? -12.469 3.260 2.002 1.00 81.94 128 THR A O 1
ATOM 984 N N . LEU A 1 129 ? -12.215 2.422 4.070 1.00 80.12 129 LEU A N 1
ATOM 985 C CA . LEU A 1 129 ? -11.104 1.529 3.730 1.00 80.12 129 LEU A CA 1
ATOM 986 C C . LEU A 1 129 ? -11.549 0.410 2.774 1.00 80.12 129 LEU A C 1
ATOM 988 O O . LEU A 1 129 ? -10.860 0.133 1.800 1.00 80.12 129 LEU A O 1
ATOM 992 N N . ALA A 1 130 ? -12.706 -0.208 3.030 1.00 79.19 130 ALA A N 1
ATOM 993 C CA . ALA A 1 130 ? -13.250 -1.271 2.188 1.00 79.19 130 ALA A CA 1
ATOM 994 C C . ALA A 1 130 ? -13.669 -0.780 0.794 1.00 79.19 130 ALA A C 1
ATOM 996 O O . ALA A 1 130 ? -13.600 -1.543 -0.157 1.00 79.19 130 ALA A O 1
ATOM 997 N N . ALA A 1 131 ? -14.094 0.479 0.668 1.00 75.19 131 ALA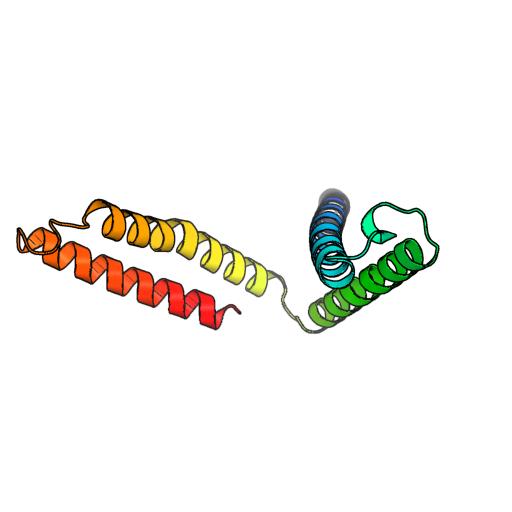 A N 1
ATOM 998 C CA . ALA A 1 131 ? -14.418 1.093 -0.618 1.00 75.19 131 ALA A CA 1
ATOM 999 C C . ALA A 1 131 ? -13.175 1.540 -1.413 1.00 75.19 131 ALA A C 1
ATOM 1001 O O . ALA A 1 131 ? -13.287 1.814 -2.605 1.00 75.19 131 ALA A O 1
ATOM 1002 N N . ALA A 1 132 ? -12.018 1.662 -0.753 1.00 66.25 132 ALA A N 1
ATOM 1003 C CA . ALA A 1 132 ? -10.753 2.071 -1.364 1.00 66.25 132 ALA A CA 1
ATOM 1004 C C . ALA A 1 132 ? -9.854 0.888 -1.787 1.00 66.25 132 ALA A C 1
ATOM 1006 O O . ALA A 1 132 ? -8.843 1.120 -2.453 1.00 66.25 132 ALA A O 1
ATOM 1007 N N . LEU A 1 133 ? -10.198 -0.338 -1.374 1.00 62.97 133 LEU A N 1
ATOM 1008 C CA . LEU A 1 133 ? -9.539 -1.611 -1.708 1.00 62.97 133 LEU A CA 1
ATOM 1009 C C . LEU A 1 133 ? -10.226 -2.286 -2.899 1.00 62.97 133 LEU A C 1
ATOM 1011 O O . LEU A 1 133 ? -9.485 -2.851 -3.732 1.00 62.97 133 LEU A O 1
#

Sequence (133 aa):
MVVRRVAFGLASATIVIAGVILDHVGAKCIDVRIFRGTSRMNERSLVSYGTWVLITPIMWTIAWITAEAIPAFNDLLVLLAAAFCSWFTFGLEGLFCLHLNKGKLFSTQTKSALTVLNIIVLGICLVTLAAAL

Organism: NCBI:txid1182545

Secondary structure (DSSP, 8-state):
-HHHHHHHHHHHHHHHHHHHHHHHHHHHHHHHHHSTT-GGGGS--HHHHHHHHHHHHHHHHHHHHHHHH-S-HHHHHHHHHHHHHHIIIIIHHHHHHHHHTTTTTTSSHHHHHHHHHHHHHHHHHHHHHHHH-

Radius of gyration: 22.34 Å; chains: 1; bounding box: 47×51×54 Å

Foldseek 3Di:
DVVVVVVVVVVVVVVVVVVVVVLVVVLVVVLCVVCVPPPCSPDPDPVSVVSSVVSSVVVVVVVVVVVVVDPDVVVLVVLVVVLVVLCVPQVVVLVVLLVVCVPVCPVDPVSVVVNVVSVVSNVVSVVSVVVSD

pLDDT: mean 81.75, std 9.63, range [56.53, 94.0]